Protein AF-A0A957JS52-F1 (afdb_monomer_lite)

Secondary structure (DSSP, 8-state):
--S----------TT-----SHHHHHHHHHH----TTHHHHHHHHHHHSTT----------------TTSS-EEEEEETTEEEEE--TTTGGGGHHHHHHHHHHHHTT----SS--GGGG-----

pLDDT: mean 94.56, std 4.05, range [59.31, 98.06]

Sequence (125 aa):
PDGHFYLKMGCDTAADQTLPDLDAIREWIIQGDSDVHKAELAAALQAIIPGVNVQSWHTKRCLITYTPHGKPYVDQLDEQLFVVTGGNGTSAKCADTLGFLAAQLMTGQNWDTAFERATFQALLQ

Radius of gyration: 18.56 Å; chains: 1; bounding box: 39×36×45 Å

Foldseek 3Di:
DPPDDDDDDDDDDPPDDDQDDDVSVVCCQVPNDFCPCQVVRVVVVCVVPPPDDDPDGDGHDDDAAAAPLLPFAFDDPDPPDTDTGRCNVPCVVVVVLSVLSNVCVNVVHDSPDPDDNVSRHHDDD

Structure (mmCIF, N/CA/C/O backbone):
data_AF-A0A957JS52-F1
#
_entry.id   AF-A0A957JS52-F1
#
loop_
_atom_site.group_PDB
_atom_site.id
_atom_site.type_symbol
_atom_site.label_atom_id
_atom_site.label_alt_id
_atom_site.label_comp_id
_atom_site.label_asym_id
_atom_site.label_entity_id
_atom_site.label_seq_id
_atom_site.pdbx_PDB_ins_code
_atom_site.Cartn_x
_atom_site.Cartn_y
_atom_site.Cartn_z
_atom_site.occupancy
_atom_site.B_iso_or_equiv
_atom_site.auth_seq_id
_atom_site.auth_comp_id
_atom_site.auth_asym_id
_atom_site.auth_atom_id
_atom_site.pdbx_PDB_model_num
ATOM 1 N N . PRO A 1 1 ? -12.711 -9.814 -16.789 1.00 83.94 1 PRO A N 1
ATOM 2 C CA . PRO A 1 1 ? -11.267 -10.014 -17.069 1.00 83.94 1 PRO A CA 1
ATOM 3 C C . PRO A 1 1 ? -10.980 -9.721 -18.545 1.00 83.94 1 PRO A C 1
ATOM 5 O O . PRO A 1 1 ? -11.868 -9.945 -19.361 1.00 83.94 1 PRO A O 1
ATOM 8 N N . ASP A 1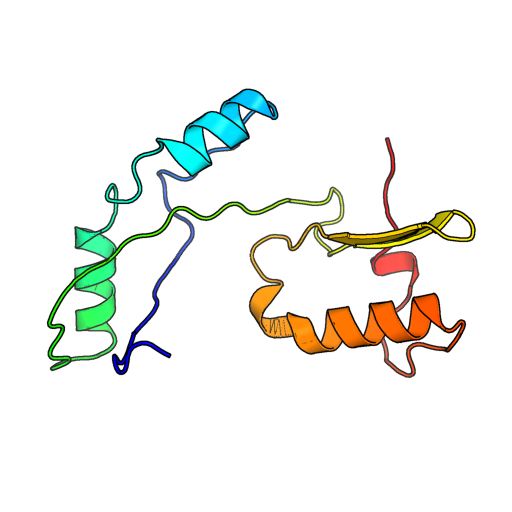 2 ? -9.797 -9.207 -18.872 1.00 94.56 2 ASP A N 1
ATOM 9 C CA . ASP A 1 2 ? -9.396 -8.812 -20.237 1.00 94.56 2 ASP A CA 1
ATOM 10 C C . ASP A 1 2 ? -8.735 -9.942 -21.050 1.00 94.56 2 ASP A C 1
ATOM 12 O O . ASP A 1 2 ? -8.441 -9.766 -22.226 1.00 94.56 2 ASP A O 1
ATOM 16 N N . GLY A 1 3 ? -8.548 -11.121 -20.449 1.00 96.44 3 GLY A N 1
ATOM 17 C CA . GLY A 1 3 ? -7.981 -12.294 -21.120 1.00 96.44 3 GLY A CA 1
ATOM 18 C C . GLY A 1 3 ? -6.451 -12.351 -21.107 1.00 96.44 3 GLY A C 1
ATOM 19 O O . GLY A 1 3 ? -5.881 -13.237 -21.743 1.00 96.44 3 GLY A O 1
ATOM 20 N N . HIS A 1 4 ? -5.783 -11.455 -20.377 1.00 94.69 4 HIS A N 1
ATOM 21 C CA . HIS A 1 4 ? -4.329 -11.448 -20.237 1.00 94.69 4 HIS A CA 1
ATOM 22 C C . HIS A 1 4 ? -3.858 -12.024 -18.895 1.00 94.69 4 HIS A C 1
ATOM 24 O O . HIS A 1 4 ? -4.573 -12.011 -17.890 1.00 94.69 4 HIS A O 1
ATOM 30 N N . PHE A 1 5 ? -2.621 -12.527 -18.885 1.00 95.19 5 PHE A N 1
ATOM 31 C CA . PHE A 1 5 ? -1.930 -12.972 -17.677 1.00 95.19 5 PHE A CA 1
ATOM 32 C C . PHE A 1 5 ? -0.919 -11.916 -17.245 1.00 95.19 5 PHE A C 1
ATOM 34 O O . PHE A 1 5 ? -0.112 -11.455 -18.052 1.00 95.19 5 PHE A O 1
ATOM 41 N N . TYR A 1 6 ? -0.942 -11.568 -15.961 1.00 95.38 6 TYR A N 1
ATOM 42 C CA . TYR A 1 6 ? -0.091 -10.529 -15.396 1.00 95.38 6 TYR A CA 1
ATOM 43 C C . TYR A 1 6 ? 0.799 -11.091 -14.292 1.00 95.38 6 TYR A C 1
ATOM 45 O O . TYR A 1 6 ? 0.335 -11.811 -13.409 1.00 95.38 6 TYR A O 1
ATOM 53 N N . LEU A 1 7 ? 2.069 -10.693 -14.314 1.00 95.31 7 LEU A N 1
ATOM 54 C CA . LEU A 1 7 ? 2.977 -10.803 -13.178 1.00 95.31 7 LEU A CA 1
ATOM 55 C C . LEU A 1 7 ? 3.117 -9.415 -12.557 1.00 95.31 7 LEU A C 1
ATOM 57 O O . LEU A 1 7 ? 3.367 -8.440 -13.265 1.00 95.31 7 LEU A O 1
ATOM 61 N N . LYS A 1 8 ? 2.943 -9.323 -11.237 1.00 93.94 8 LYS A N 1
ATOM 62 C CA . LYS A 1 8 ? 3.102 -8.072 -10.492 1.00 93.94 8 LYS A CA 1
ATOM 63 C C . LYS A 1 8 ? 4.349 -8.149 -9.627 1.00 93.94 8 LYS A C 1
ATOM 65 O O . LYS A 1 8 ? 4.509 -9.086 -8.851 1.00 93.94 8 LYS A O 1
ATOM 70 N N . MET A 1 9 ? 5.173 -7.115 -9.719 1.00 92.56 9 MET A N 1
ATOM 71 C CA . MET A 1 9 ? 6.276 -6.859 -8.807 1.00 92.56 9 MET A CA 1
ATOM 72 C C . MET A 1 9 ? 6.166 -5.428 -8.295 1.00 92.56 9 MET A C 1
ATOM 74 O O . MET A 1 9 ? 5.766 -4.525 -9.026 1.00 92.56 9 MET A O 1
ATOM 78 N N . GLY A 1 10 ? 6.504 -5.246 -7.029 1.00 90.25 10 GLY A N 1
ATOM 79 C CA . GLY A 1 10 ? 6.680 -3.950 -6.402 1.00 90.25 10 GLY A CA 1
ATOM 80 C C . GLY A 1 10 ? 7.586 -4.124 -5.196 1.00 90.25 10 GLY A C 1
ATOM 81 O O . GLY A 1 10 ? 7.613 -5.196 -4.588 1.00 90.25 10 GLY A O 1
ATOM 82 N N . CYS A 1 11 ? 8.335 -3.086 -4.880 1.00 89.31 11 CYS A N 1
ATOM 83 C CA . CYS A 1 11 ? 9.126 -2.991 -3.669 1.00 89.31 11 CYS A CA 1
ATOM 84 C C . CYS A 1 11 ? 9.149 -1.532 -3.233 1.00 89.31 11 CYS A C 1
ATOM 86 O O . CYS A 1 11 ? 8.875 -0.651 -4.051 1.00 89.31 11 CYS A O 1
ATOM 88 N N . ASP A 1 12 ? 9.512 -1.302 -1.978 1.00 90.50 12 ASP A N 1
ATOM 89 C CA . ASP A 1 12 ? 9.882 0.038 -1.553 1.00 90.50 12 ASP A CA 1
ATOM 90 C C . ASP A 1 12 ? 11.195 0.419 -2.259 1.00 90.50 12 ASP A C 1
ATOM 92 O O . ASP A 1 12 ? 12.087 -0.421 -2.446 1.00 90.50 12 ASP A O 1
ATOM 96 N N . THR A 1 13 ? 11.301 1.662 -2.709 1.00 90.94 13 THR A N 1
ATOM 97 C CA . THR A 1 13 ? 12.422 2.162 -3.510 1.00 90.94 13 THR A CA 1
ATOM 98 C C . THR A 1 13 ? 12.999 3.445 -2.933 1.00 90.94 13 THR A C 1
ATOM 100 O O . THR A 1 13 ? 12.384 4.122 -2.115 1.00 90.94 13 THR A O 1
ATOM 103 N N . ALA A 1 14 ? 14.189 3.827 -3.399 1.00 90.88 14 ALA A N 1
ATOM 104 C CA . ALA A 1 14 ? 14.783 5.110 -3.029 1.00 90.88 14 ALA A CA 1
ATOM 105 C C . ALA A 1 14 ? 13.994 6.324 -3.565 1.00 90.88 14 ALA A C 1
ATOM 107 O O . ALA A 1 14 ? 14.230 7.438 -3.105 1.00 90.88 14 ALA A O 1
ATOM 108 N N . ALA A 1 15 ? 13.087 6.123 -4.529 1.00 91.88 15 ALA A N 1
ATOM 109 C CA . ALA A 1 15 ? 12.212 7.167 -5.056 1.00 91.88 15 ALA A CA 1
ATOM 110 C C . ALA A 1 15 ? 10.920 7.347 -4.240 1.00 91.88 15 ALA A C 1
ATOM 112 O O . ALA A 1 15 ? 10.148 8.267 -4.521 1.00 91.88 15 ALA A O 1
ATOM 113 N N . ASP A 1 16 ? 10.666 6.488 -3.248 1.00 92.62 16 ASP A N 1
ATOM 114 C CA . ASP A 1 16 ? 9.473 6.604 -2.418 1.00 92.62 16 ASP A CA 1
ATOM 115 C C . ASP A 1 16 ? 9.542 7.873 -1.569 1.00 92.62 16 ASP A C 1
ATOM 117 O O . ASP A 1 16 ? 10.563 8.207 -0.966 1.00 92.62 16 ASP A O 1
ATOM 121 N N . GLN A 1 17 ? 8.420 8.584 -1.513 1.00 93.69 17 GLN A N 1
ATOM 122 C CA . GLN A 1 17 ? 8.325 9.874 -0.846 1.00 93.69 17 GLN A CA 1
ATOM 123 C C . GLN A 1 17 ? 7.096 9.944 0.054 1.00 93.69 17 GLN A C 1
ATOM 125 O O . GLN A 1 17 ? 6.023 9.434 -0.278 1.00 93.69 17 GLN A O 1
ATOM 130 N N . THR A 1 18 ? 7.243 10.643 1.177 1.00 95.44 18 THR A N 1
ATOM 131 C CA . THR A 1 18 ? 6.107 11.049 2.004 1.00 95.44 18 THR A CA 1
ATOM 132 C C . THR A 1 18 ? 5.495 12.306 1.408 1.00 95.44 18 THR A C 1
ATOM 134 O O . THR A 1 18 ? 6.153 13.339 1.303 1.00 95.44 18 THR A O 1
ATOM 137 N N . LEU A 1 19 ? 4.224 12.217 1.031 1.00 96.44 19 LEU A N 1
ATOM 138 C CA . LEU A 1 19 ? 3.473 13.344 0.492 1.00 96.44 19 LEU A CA 1
ATOM 139 C C . LEU A 1 19 ? 2.875 14.154 1.657 1.00 96.44 19 LEU A C 1
ATOM 141 O O . LEU A 1 19 ? 2.289 13.552 2.559 1.00 96.44 19 LEU A O 1
ATOM 145 N N . PRO A 1 20 ? 3.041 15.489 1.675 1.00 96.00 20 PRO A N 1
ATOM 146 C CA . PRO A 1 20 ? 2.766 16.305 2.861 1.00 96.00 20 PRO A CA 1
ATOM 147 C C . PRO A 1 20 ? 1.275 16.535 3.132 1.00 96.00 20 PRO A C 1
ATOM 149 O O . PRO A 1 20 ? 0.892 16.758 4.278 1.00 96.00 20 PRO A O 1
ATOM 152 N N . ASP A 1 21 ? 0.440 16.502 2.094 1.00 96.75 21 ASP A N 1
ATOM 153 C CA . ASP A 1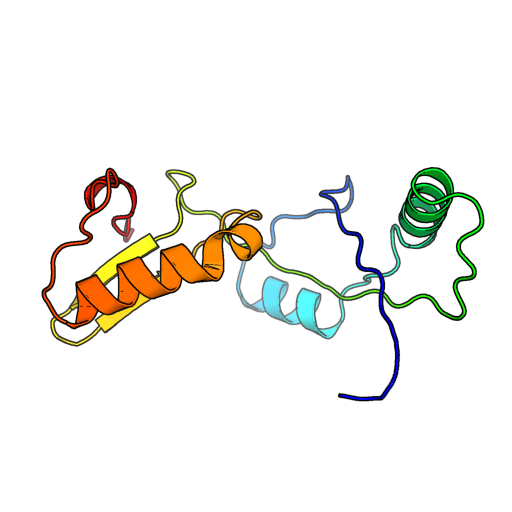 21 ? -0.973 16.858 2.179 1.00 96.75 21 ASP A CA 1
ATOM 154 C C . ASP A 1 21 ? -1.811 16.182 1.080 1.00 96.75 21 ASP A C 1
ATOM 156 O O . ASP A 1 21 ? -1.303 15.482 0.200 1.00 96.75 21 ASP A O 1
ATOM 160 N N . LEU A 1 22 ? -3.131 16.380 1.150 1.00 96.69 22 LEU A N 1
ATOM 161 C CA . LEU A 1 22 ? -4.093 15.768 0.236 1.00 96.69 22 LEU A CA 1
ATOM 162 C C . LEU A 1 22 ? -3.909 16.212 -1.222 1.00 96.69 22 LEU A C 1
ATOM 164 O O . LEU A 1 22 ? -4.143 15.410 -2.129 1.00 96.69 22 LEU A O 1
ATOM 168 N N . ASP A 1 23 ? -3.514 17.460 -1.462 1.00 98.06 23 ASP A N 1
ATOM 169 C CA . ASP A 1 23 ? -3.355 17.970 -2.821 1.00 98.06 23 ASP A CA 1
ATOM 170 C C . ASP A 1 23 ? -2.093 17.388 -3.464 1.00 98.06 23 ASP A C 1
ATOM 172 O O . ASP A 1 23 ? -2.157 16.923 -4.603 1.00 98.06 23 ASP A O 1
ATOM 176 N N . ALA A 1 24 ? -0.994 17.266 -2.715 1.00 97.81 24 ALA A N 1
ATOM 177 C CA . ALA A 1 24 ? 0.202 16.549 -3.148 1.00 97.81 24 ALA A CA 1
ATOM 178 C C . ALA A 1 24 ? -0.074 15.054 -3.396 1.00 97.81 24 ALA A C 1
ATOM 180 O O . ALA A 1 24 ? 0.388 14.495 -4.393 1.00 97.81 24 ALA A O 1
ATOM 181 N N . ILE A 1 25 ? -0.873 14.411 -2.533 1.00 97.25 25 ILE A N 1
ATOM 182 C CA . ILE A 1 25 ? -1.339 13.026 -2.726 1.00 97.25 25 ILE A CA 1
ATOM 183 C C . ILE A 1 25 ? -2.117 12.891 -4.039 1.00 97.25 25 ILE A C 1
ATOM 185 O O . ILE A 1 25 ? -1.852 11.977 -4.828 1.00 97.25 25 ILE A O 1
ATOM 189 N N . ARG A 1 26 ? -3.069 13.797 -4.284 1.00 97.38 26 ARG A N 1
ATOM 190 C CA . ARG A 1 26 ? -3.901 13.801 -5.493 1.00 97.38 26 ARG A CA 1
ATOM 191 C C . ARG A 1 26 ? -3.060 14.023 -6.746 1.00 97.38 26 ARG A C 1
ATOM 193 O O . ARG A 1 26 ? -3.209 13.279 -7.713 1.00 97.38 26 ARG A O 1
ATOM 200 N N . GLU A 1 27 ? -2.187 15.020 -6.731 1.00 97.31 27 GLU A N 1
ATOM 201 C CA . GLU A 1 27 ? -1.334 15.333 -7.873 1.00 97.31 27 GLU A CA 1
ATOM 202 C C . GLU A 1 27 ? -0.446 14.136 -8.220 1.00 97.31 27 GLU A C 1
ATOM 204 O O . GLU A 1 27 ? -0.418 13.680 -9.365 1.00 97.31 27 GLU A O 1
ATOM 209 N N . TRP A 1 28 ? 0.188 13.531 -7.214 1.00 96.62 28 TRP A N 1
ATOM 210 C CA . TRP A 1 28 ? 1.051 12.378 -7.426 1.00 96.62 28 TRP A CA 1
ATOM 211 C C . TRP A 1 28 ? 0.296 11.162 -7.973 1.00 96.62 28 TRP A C 1
ATOM 213 O O . TRP A 1 28 ? 0.754 10.547 -8.932 1.00 96.62 28 TRP A O 1
ATOM 223 N N . ILE A 1 29 ? -0.880 10.806 -7.438 1.00 96.25 29 ILE A N 1
ATOM 224 C CA . ILE A 1 29 ? -1.602 9.608 -7.909 1.00 96.25 29 ILE A CA 1
ATOM 225 C C . ILE A 1 29 ? -2.186 9.774 -9.322 1.00 96.25 29 ILE A C 1
ATOM 227 O O . ILE A 1 29 ? -2.397 8.778 -10.023 1.00 96.25 29 ILE A O 1
ATOM 231 N N . ILE A 1 30 ? -2.444 11.010 -9.761 1.00 96.25 30 ILE A N 1
ATOM 232 C CA . ILE A 1 30 ? -3.004 11.305 -11.088 1.00 96.25 30 ILE A CA 1
ATOM 233 C C . ILE A 1 30 ? -1.897 11.518 -12.126 1.00 96.25 30 ILE A C 1
ATOM 235 O O . ILE A 1 30 ? -1.997 10.967 -13.227 1.00 96.25 30 ILE A O 1
ATOM 239 N N . GLN A 1 31 ? -0.845 12.264 -11.785 1.00 96.06 31 GLN A N 1
ATOM 240 C CA . GLN A 1 31 ? 0.174 12.737 -12.732 1.00 96.06 31 GLN A CA 1
ATOM 241 C C . GLN A 1 31 ? 1.599 12.268 -12.420 1.00 96.06 31 GLN A C 1
ATOM 243 O O . GLN A 1 31 ? 2.473 12.408 -13.268 1.00 96.06 31 GLN A O 1
ATOM 248 N N . GLY A 1 32 ? 1.846 11.677 -11.250 1.00 94.75 32 GLY A N 1
ATOM 249 C CA . GLY A 1 32 ? 3.179 11.227 -10.851 1.00 94.75 32 GLY A CA 1
ATOM 250 C C . GLY A 1 32 ? 3.794 10.223 -11.827 1.00 94.75 32 GLY A C 1
ATOM 251 O O . GLY A 1 32 ? 3.086 9.427 -12.460 1.00 94.75 32 GLY A O 1
ATOM 252 N N . ASP A 1 33 ? 5.121 10.255 -11.930 1.00 95.00 33 ASP A N 1
ATOM 253 C CA . ASP A 1 33 ? 5.876 9.298 -12.731 1.00 95.00 33 ASP A CA 1
ATOM 254 C C . ASP A 1 33 ? 5.963 7.949 -12.005 1.00 95.00 33 ASP A C 1
ATOM 256 O O . ASP A 1 33 ? 6.419 7.861 -10.866 1.00 95.00 33 ASP A O 1
ATOM 260 N N . SER A 1 34 ? 5.500 6.892 -12.672 1.00 93.38 34 SER A N 1
ATOM 261 C CA . SER A 1 34 ? 5.540 5.519 -12.166 1.00 93.38 34 SER A CA 1
ATOM 262 C C . SER A 1 34 ? 6.620 4.666 -12.829 1.00 93.38 34 SER A C 1
ATOM 264 O O . SER A 1 34 ? 6.795 3.514 -12.427 1.00 93.38 34 SER A O 1
ATOM 266 N N . ASP A 1 35 ? 7.304 5.188 -13.849 1.00 95.50 35 ASP A N 1
ATOM 267 C CA . ASP A 1 35 ? 8.288 4.455 -14.647 1.00 95.50 35 ASP A CA 1
ATOM 268 C C . ASP A 1 35 ? 9.714 4.566 -14.081 1.00 95.50 35 ASP A C 1
ATOM 270 O O . ASP A 1 35 ? 10.590 3.839 -14.547 1.00 95.50 35 ASP A O 1
ATOM 274 N N . VAL A 1 36 ? 9.928 5.380 -13.036 1.00 94.50 36 VAL A N 1
ATOM 275 C CA . VAL A 1 36 ? 11.239 5.692 -12.424 1.00 94.50 36 VAL A CA 1
ATOM 276 C C . VAL A 1 36 ? 12.130 4.462 -12.201 1.00 94.50 36 VAL A C 1
ATOM 278 O O . VAL A 1 36 ? 13.320 4.524 -12.486 1.00 94.50 36 VAL A O 1
ATOM 281 N N . HIS A 1 37 ? 11.561 3.341 -11.738 1.00 94.12 37 HIS A N 1
ATOM 282 C CA . HIS A 1 37 ? 12.291 2.088 -11.479 1.00 94.12 37 HIS A CA 1
ATOM 283 C C . HIS A 1 37 ? 11.834 0.907 -12.346 1.00 94.12 37 HIS A C 1
ATOM 285 O O . HIS A 1 37 ? 12.027 -0.264 -12.007 1.00 94.12 37 HIS A O 1
ATOM 291 N N . LYS A 1 38 ? 11.175 1.185 -13.475 1.00 95.50 38 LYS A N 1
ATOM 292 C CA . LYS A 1 38 ? 10.623 0.151 -14.359 1.00 95.50 38 LYS A CA 1
ATOM 293 C C . LYS A 1 38 ? 11.699 -0.783 -14.898 1.00 95.50 38 LYS A C 1
ATOM 295 O O . LYS A 1 38 ? 11.463 -1.987 -14.965 1.00 95.50 38 LYS A O 1
ATOM 300 N N . ALA A 1 39 ? 12.849 -0.243 -15.298 1.00 95.56 39 ALA A N 1
ATOM 301 C CA . ALA A 1 39 ? 13.931 -1.029 -15.882 1.00 95.56 39 ALA A CA 1
ATOM 302 C C . ALA A 1 39 ? 14.568 -1.965 -14.843 1.00 95.56 39 ALA A C 1
ATOM 304 O O . ALA A 1 39 ? 14.760 -3.150 -15.113 1.00 95.56 39 ALA A O 1
ATOM 305 N N . GLU A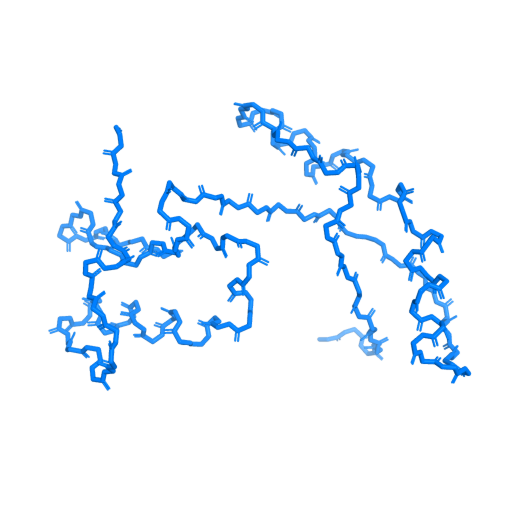 1 40 ? 14.830 -1.458 -13.640 1.00 95.56 40 GLU A N 1
ATOM 306 C CA . GLU A 1 40 ? 15.411 -2.210 -12.530 1.00 95.56 40 GLU A CA 1
ATOM 307 C C . GLU A 1 40 ? 14.464 -3.311 -12.049 1.00 95.56 40 GLU A C 1
ATOM 309 O O . GLU A 1 40 ? 14.883 -4.458 -11.896 1.00 95.56 40 GLU A O 1
ATOM 314 N N . LEU A 1 41 ? 13.175 -2.999 -11.875 1.00 95.38 41 LEU A N 1
ATOM 315 C CA . LEU A 1 41 ? 12.164 -3.987 -11.490 1.00 95.38 41 LEU A CA 1
ATOM 316 C C . LEU A 1 41 ? 11.952 -5.044 -12.579 1.00 95.38 41 LEU A C 1
ATOM 318 O O . LEU A 1 41 ? 11.798 -6.225 -12.267 1.00 95.38 41 LEU A O 1
ATOM 322 N N . ALA A 1 42 ? 11.985 -4.654 -13.857 1.00 95.69 42 ALA A N 1
ATOM 323 C CA . ALA A 1 42 ? 11.893 -5.600 -14.964 1.00 95.69 42 ALA A CA 1
ATOM 324 C C . ALA A 1 42 ? 13.077 -6.577 -14.979 1.00 95.69 42 ALA A C 1
ATOM 326 O O . ALA A 1 42 ? 12.878 -7.791 -15.090 1.00 95.69 42 ALA A O 1
ATOM 327 N N . ALA A 1 43 ? 14.295 -6.060 -14.805 1.00 95.62 43 ALA A N 1
ATOM 328 C CA . ALA A 1 43 ? 15.503 -6.870 -14.708 1.00 95.62 43 ALA A CA 1
ATOM 329 C C . ALA A 1 43 ? 15.465 -7.802 -13.484 1.00 95.62 43 ALA A C 1
ATOM 331 O O . ALA A 1 43 ? 15.770 -8.990 -13.604 1.00 95.62 43 ALA A O 1
ATOM 332 N N . ALA A 1 44 ? 15.027 -7.301 -12.324 1.00 96.25 44 ALA A N 1
ATOM 333 C CA . ALA A 1 44 ? 14.876 -8.101 -11.111 1.00 96.25 44 ALA A CA 1
ATOM 334 C C . ALA A 1 44 ? 13.859 -9.241 -11.294 1.00 96.25 44 ALA A C 1
ATOM 336 O O . ALA A 1 44 ? 14.140 -10.380 -10.920 1.00 96.25 44 ALA A O 1
ATOM 337 N N . LEU A 1 45 ? 12.706 -8.975 -11.922 1.00 96.56 45 LEU A N 1
ATOM 338 C CA . LEU A 1 45 ? 11.702 -10.004 -12.211 1.00 96.56 45 LEU A CA 1
ATOM 339 C C . LEU A 1 45 ? 12.260 -11.107 -13.115 1.00 96.56 45 LEU A C 1
ATOM 341 O O . LEU A 1 45 ? 12.043 -12.285 -12.839 1.00 96.56 45 LEU A O 1
ATOM 345 N N . GLN A 1 46 ? 12.997 -10.745 -14.165 1.00 96.38 46 GLN A N 1
ATOM 346 C CA . GLN A 1 46 ? 13.614 -11.715 -15.076 1.00 96.38 46 GLN A CA 1
ATOM 347 C C . GLN A 1 46 ? 14.737 -12.520 -14.413 1.00 96.38 46 GLN A C 1
ATOM 349 O O . GLN A 1 46 ? 14.917 -13.692 -14.737 1.00 96.38 46 GLN A O 1
ATOM 354 N N . ALA A 1 47 ? 15.466 -11.926 -13.465 1.00 97.25 47 ALA A N 1
ATOM 355 C CA . ALA A 1 47 ? 16.455 -12.644 -12.667 1.00 97.25 47 ALA A CA 1
ATOM 356 C C . ALA A 1 47 ? 15.799 -13.650 -11.703 1.00 97.25 47 ALA A C 1
ATOM 358 O O . ALA A 1 47 ? 16.312 -14.754 -11.527 1.00 97.25 47 ALA A O 1
ATOM 359 N N . ILE A 1 48 ? 14.657 -13.291 -11.105 1.00 97.25 48 ILE A N 1
ATOM 360 C CA . ILE A 1 48 ? 13.889 -14.166 -10.202 1.00 97.25 48 ILE A CA 1
ATOM 361 C C . ILE A 1 48 ? 13.192 -15.296 -10.970 1.00 97.25 48 ILE A C 1
ATOM 363 O O . ILE A 1 48 ? 13.107 -16.414 -10.463 1.00 97.25 48 ILE A O 1
ATOM 367 N N . ILE A 1 49 ? 12.709 -15.027 -12.187 1.00 96.88 49 ILE A N 1
ATOM 368 C CA . ILE A 1 49 ? 12.027 -16.005 -13.045 1.00 96.88 49 ILE A CA 1
ATOM 369 C C . ILE A 1 49 ? 12.770 -16.123 -14.387 1.00 96.88 49 ILE A C 1
ATOM 371 O O . ILE A 1 49 ? 12.327 -15.562 -15.397 1.00 96.88 49 ILE A O 1
ATOM 375 N N . PRO A 1 50 ? 13.896 -16.857 -14.433 1.00 96.38 50 PRO A N 1
ATOM 376 C CA . PRO A 1 50 ? 14.664 -17.018 -15.660 1.00 96.38 50 PRO A CA 1
ATOM 377 C C . PRO A 1 50 ? 13.817 -17.617 -16.789 1.00 96.38 50 PRO A C 1
ATOM 379 O O . PRO A 1 50 ? 13.106 -18.602 -16.597 1.00 96.38 50 PRO A O 1
ATOM 382 N N . GLY A 1 51 ? 13.908 -17.030 -17.985 1.00 95.31 51 GLY A N 1
ATOM 383 C CA . GLY A 1 51 ? 13.189 -17.504 -19.173 1.00 95.31 51 GLY A CA 1
ATOM 384 C C . GLY A 1 51 ? 11.731 -17.045 -19.284 1.00 95.31 51 GLY A C 1
ATOM 385 O O . GLY A 1 51 ? 11.041 -17.459 -20.216 1.00 95.31 51 GLY A O 1
ATOM 386 N N . VAL A 1 52 ? 11.247 -16.180 -18.382 1.00 95.94 52 VAL A N 1
ATOM 387 C CA . VAL A 1 52 ? 9.918 -15.568 -18.521 1.00 95.94 52 VAL A CA 1
ATOM 388 C C . VAL A 1 52 ? 9.826 -14.736 -19.809 1.00 95.94 52 VAL A C 1
ATOM 390 O O . VAL A 1 52 ? 10.624 -13.830 -20.048 1.00 95.94 52 VAL A O 1
ATOM 393 N N . ASN A 1 53 ? 8.829 -15.030 -20.648 1.00 95.38 53 ASN A N 1
ATOM 394 C CA . ASN A 1 53 ? 8.574 -14.297 -21.889 1.00 95.38 53 ASN A CA 1
ATOM 395 C C . ASN A 1 53 ? 7.559 -13.165 -21.650 1.00 95.38 53 ASN A C 1
ATOM 397 O O . ASN A 1 53 ? 6.352 -13.363 -21.795 1.00 95.38 53 ASN A O 1
ATOM 401 N N . VAL A 1 54 ? 8.041 -11.989 -21.241 1.00 96.12 54 VAL A N 1
ATOM 402 C CA . VAL A 1 54 ? 7.188 -10.818 -20.971 1.00 96.12 54 VAL A CA 1
ATOM 403 C C . VAL A 1 54 ? 6.873 -10.078 -22.272 1.00 96.12 54 VAL A C 1
ATOM 405 O O . VAL A 1 54 ? 7.777 -9.582 -22.938 1.00 96.12 54 VAL A O 1
ATOM 408 N N . GLN A 1 55 ? 5.586 -9.974 -22.617 1.00 96.19 55 GLN A N 1
ATOM 409 C CA . GLN A 1 55 ? 5.124 -9.312 -23.846 1.00 96.19 55 GLN A CA 1
ATOM 410 C C . GLN A 1 55 ? 5.060 -7.783 -23.723 1.00 96.19 55 GLN A C 1
ATOM 412 O O . GLN A 1 55 ? 5.297 -7.070 -24.696 1.00 96.19 55 GLN A O 1
ATOM 417 N N . SER A 1 56 ? 4.736 -7.271 -22.536 1.00 96.06 56 SER A N 1
ATOM 418 C CA . SER A 1 56 ? 4.634 -5.839 -22.263 1.00 96.06 56 SER A CA 1
ATOM 419 C C . SER A 1 56 ? 4.880 -5.536 -20.787 1.00 96.06 56 SER A C 1
ATOM 421 O O . SER A 1 56 ? 4.660 -6.374 -19.914 1.00 96.06 56 SER A O 1
ATOM 423 N N . TRP A 1 57 ? 5.320 -4.308 -20.509 1.00 96.75 57 TRP A N 1
ATOM 424 C CA . TRP A 1 57 ? 5.543 -3.808 -19.154 1.00 96.75 57 TRP A CA 1
ATOM 425 C C . TRP A 1 57 ? 4.601 -2.653 -18.854 1.00 96.75 57 TRP A C 1
ATOM 427 O O . TRP A 1 57 ? 4.536 -1.678 -19.607 1.00 96.75 57 TRP A O 1
ATOM 437 N N . HIS A 1 58 ? 3.926 -2.743 -17.714 1.00 95.44 58 HIS A N 1
ATOM 438 C CA . HIS A 1 58 ? 3.023 -1.716 -17.221 1.00 95.44 58 HIS A CA 1
ATOM 439 C C . HIS A 1 58 ? 3.400 -1.365 -15.791 1.00 95.44 58 HIS A C 1
ATOM 441 O O . HIS A 1 58 ? 3.595 -2.251 -14.961 1.00 95.44 58 HIS A O 1
ATOM 447 N N . THR A 1 59 ? 3.455 -0.075 -15.500 1.00 95.69 59 THR A N 1
ATOM 448 C CA . THR A 1 59 ? 3.629 0.441 -14.146 1.00 95.69 59 THR A CA 1
ATOM 449 C C . THR A 1 59 ? 2.321 1.058 -13.671 1.00 95.69 59 THR A C 1
ATOM 451 O O . THR A 1 59 ? 1.444 1.430 -14.464 1.00 95.69 59 THR A O 1
ATOM 454 N N . LYS A 1 60 ? 2.147 1.095 -12.352 1.00 94.19 60 LYS A N 1
ATOM 455 C CA . LYS A 1 60 ? 1.011 1.722 -11.687 1.00 94.19 60 LYS A CA 1
ATOM 456 C C . LYS A 1 60 ? 1.513 2.375 -10.411 1.00 94.19 60 LYS A C 1
ATOM 458 O O . LYS A 1 60 ? 2.202 1.736 -9.620 1.00 94.19 60 LYS A O 1
ATOM 463 N N . ARG A 1 61 ? 1.089 3.616 -10.199 1.00 94.06 61 ARG A N 1
ATOM 464 C CA . ARG A 1 61 ? 1.309 4.352 -8.955 1.00 94.06 61 ARG A CA 1
ATOM 465 C C . ARG A 1 61 ? 0.561 3.678 -7.810 1.00 94.06 61 ARG A C 1
ATOM 467 O O . ARG A 1 61 ? -0.553 3.186 -8.000 1.00 94.06 61 ARG A O 1
ATOM 474 N N . CYS A 1 62 ? 1.167 3.670 -6.632 1.00 93.38 62 CYS A N 1
ATOM 475 C CA . CYS A 1 62 ? 0.637 3.032 -5.435 1.00 93.38 62 CYS A CA 1
ATOM 476 C C . CYS A 1 62 ? 0.840 3.945 -4.225 1.00 93.38 62 CYS A C 1
ATOM 478 O O . CYS A 1 62 ? 1.926 4.477 -4.039 1.00 93.38 62 CYS A O 1
ATOM 480 N N . LEU A 1 63 ? -0.192 4.105 -3.400 1.00 94.56 63 LEU A N 1
ATOM 481 C CA . LEU A 1 63 ? -0.108 4.829 -2.135 1.00 94.56 63 LEU A CA 1
ATOM 482 C C . LEU A 1 63 ? -0.275 3.860 -0.977 1.00 94.56 63 LEU A C 1
ATOM 484 O O . LEU A 1 63 ? -1.052 2.906 -1.052 1.00 94.56 63 LEU A O 1
ATOM 488 N N . ILE A 1 64 ? 0.421 4.155 0.113 1.00 94.88 64 ILE A N 1
ATOM 489 C CA . ILE A 1 64 ? 0.275 3.463 1.386 1.00 94.88 64 ILE A CA 1
ATOM 490 C C . ILE A 1 64 ? 0.041 4.498 2.480 1.00 94.88 64 ILE A C 1
ATOM 492 O O . ILE A 1 64 ? 0.537 5.619 2.414 1.00 94.88 64 ILE A O 1
ATOM 496 N N . THR A 1 65 ? -0.726 4.112 3.491 1.00 94.25 65 THR A N 1
ATOM 497 C CA . THR A 1 65 ? -0.990 4.952 4.659 1.00 94.25 65 THR A CA 1
ATOM 498 C C . THR A 1 65 ? -0.410 4.271 5.881 1.00 94.25 65 THR A C 1
ATOM 500 O O . THR A 1 65 ? -0.702 3.097 6.137 1.00 94.25 65 THR A O 1
ATOM 503 N N . TYR A 1 66 ? 0.403 5.018 6.620 1.00 94.62 66 TYR A N 1
ATOM 504 C CA . TYR A 1 66 ? 0.992 4.577 7.872 1.00 94.62 66 TYR A CA 1
ATOM 505 C C . TYR A 1 66 ? 0.171 5.072 9.057 1.00 94.62 66 TYR A C 1
ATOM 507 O O . TYR A 1 66 ? -0.253 6.223 9.107 1.00 94.62 66 TYR A O 1
ATOM 515 N N . THR A 1 67 ? -0.032 4.184 10.020 1.00 95.94 67 THR A N 1
ATOM 516 C CA . THR A 1 67 ? -0.617 4.497 11.331 1.00 95.94 67 THR A CA 1
ATOM 517 C C . THR A 1 67 ? 0.502 4.712 12.357 1.00 95.94 67 THR A C 1
ATOM 519 O O . THR A 1 67 ? 1.522 4.026 12.243 1.00 95.94 67 THR A O 1
ATOM 522 N N . PRO A 1 68 ? 0.323 5.525 13.415 1.00 95.25 68 PRO A N 1
ATOM 523 C CA . PRO A 1 68 ? 1.350 5.760 14.433 1.00 95.25 68 PRO A CA 1
ATOM 524 C C . PRO A 1 68 ? 1.878 4.492 15.120 1.00 95.25 68 PRO A C 1
ATOM 526 O O . PRO A 1 68 ? 3.071 4.402 15.389 1.00 95.25 68 PRO A O 1
ATOM 529 N N . HIS A 1 69 ? 1.026 3.490 15.371 1.00 94.94 69 HIS A N 1
ATOM 530 C CA . HIS A 1 69 ? 1.445 2.224 15.991 1.00 94.94 69 HIS A CA 1
ATOM 531 C C . HIS A 1 69 ? 1.819 1.126 14.975 1.00 94.94 69 HIS A C 1
ATOM 533 O O . HIS A 1 69 ? 2.037 -0.025 15.352 1.00 94.94 69 HIS A O 1
ATOM 539 N N . GLY A 1 70 ? 1.861 1.441 13.675 1.00 95.06 70 GLY A N 1
ATOM 540 C CA . GLY A 1 70 ? 2.266 0.504 12.620 1.00 95.06 70 GLY A CA 1
ATOM 541 C C . GLY A 1 70 ? 1.374 -0.738 12.461 1.00 95.06 70 GLY A C 1
ATOM 542 O O . GLY A 1 70 ? 1.848 -1.768 11.977 1.00 95.06 70 GLY A O 1
ATOM 543 N N . LYS A 1 71 ? 0.106 -0.675 12.888 1.00 95.50 71 LYS A N 1
ATOM 544 C CA . LYS A 1 71 ? -0.906 -1.732 12.686 1.00 95.50 71 LYS A CA 1
ATOM 545 C C . LYS A 1 71 ? -2.105 -1.124 11.964 1.00 95.50 71 LYS A C 1
ATOM 547 O O . LYS A 1 71 ? -2.381 0.048 12.187 1.00 95.50 71 LYS A O 1
ATOM 552 N N . PRO A 1 72 ? -2.806 -1.861 11.091 1.00 96.56 72 PRO A N 1
ATOM 553 C CA . PRO A 1 72 ? -4.024 -1.335 10.492 1.00 96.56 72 PRO A CA 1
ATOM 554 C C . PRO A 1 72 ? -5.026 -0.941 11.576 1.00 96.56 72 PRO A C 1
ATOM 556 O O . PRO A 1 72 ? -5.076 -1.562 12.635 1.00 96.56 72 PRO A O 1
ATOM 559 N N . TYR A 1 73 ? -5.817 0.086 11.306 1.00 97.62 73 TYR A N 1
ATOM 560 C CA . TYR A 1 73 ? -6.956 0.401 12.153 1.00 97.62 73 TYR A CA 1
ATOM 561 C C . TYR A 1 73 ? -8.105 -0.539 11.816 1.00 97.62 73 TYR A C 1
ATOM 563 O O . TYR A 1 73 ? -8.401 -0.732 10.637 1.00 97.62 73 TYR A O 1
ATOM 571 N N . VAL A 1 74 ? -8.735 -1.103 12.843 1.00 97.31 74 VAL A N 1
ATOM 572 C CA . VAL A 1 74 ? -9.987 -1.865 12.777 1.00 97.31 74 VAL A CA 1
ATOM 573 C C . VAL A 1 74 ? -10.807 -1.450 13.994 1.00 97.31 74 VAL A C 1
ATOM 575 O O . VAL A 1 74 ? -10.670 -2.041 15.065 1.00 97.31 74 VAL A O 1
ATOM 578 N N . ASP A 1 75 ? -11.602 -0.391 13.849 1.00 97.12 75 ASP A N 1
ATOM 579 C CA . ASP A 1 75 ? -12.232 0.265 14.998 1.00 97.12 75 ASP A CA 1
ATOM 580 C C . ASP A 1 75 ? -13.612 0.859 14.695 1.00 97.12 75 ASP A C 1
ATOM 582 O O . ASP A 1 75 ? -13.975 1.084 13.538 1.00 97.12 75 ASP A O 1
ATOM 586 N N . GLN A 1 76 ? -14.380 1.103 15.754 1.00 96.25 76 GLN A N 1
ATOM 587 C CA . GLN A 1 76 ? -15.665 1.789 15.723 1.00 96.25 76 GLN A CA 1
ATOM 588 C C . GLN A 1 76 ? -15.481 3.197 16.291 1.00 96.25 76 GLN A C 1
ATOM 590 O O . GLN A 1 76 ? -15.169 3.360 17.467 1.00 96.25 76 GLN A O 1
ATOM 595 N N . LEU A 1 77 ? -15.674 4.215 15.455 1.00 95.75 77 LEU A N 1
ATOM 596 C CA . LEU A 1 77 ? -15.497 5.616 15.846 1.00 95.75 77 LEU A CA 1
ATOM 597 C C . LEU A 1 77 ? -16.789 6.250 16.375 1.00 95.75 77 LEU A C 1
ATOM 599 O O . LEU A 1 77 ? -16.729 7.228 17.112 1.00 95.75 77 LEU A O 1
ATOM 603 N N . ASP A 1 78 ? -17.942 5.708 15.978 1.00 95.31 78 ASP A N 1
ATOM 604 C CA . ASP A 1 78 ? -19.277 6.140 16.407 1.00 95.31 78 ASP A CA 1
ATOM 605 C C . ASP A 1 78 ? -20.276 4.969 16.259 1.00 95.31 78 ASP A C 1
ATOM 607 O O . ASP A 1 78 ? -19.938 3.933 15.682 1.00 95.31 78 ASP A O 1
ATOM 611 N N . GLU A 1 79 ? -21.524 5.114 16.712 1.00 93.06 79 GLU A N 1
ATOM 612 C CA . GLU A 1 79 ? -22.575 4.081 16.672 1.00 93.06 79 GLU A CA 1
ATOM 613 C C . GLU A 1 79 ? -22.730 3.428 15.289 1.00 93.06 79 GLU A C 1
ATOM 615 O O . GLU A 1 79 ? -22.979 2.229 15.193 1.00 93.06 79 GLU A O 1
ATOM 620 N N . GLN A 1 80 ? -22.550 4.203 14.216 1.00 93.88 80 GLN A N 1
ATOM 621 C CA . GLN A 1 80 ? -22.710 3.755 12.826 1.00 93.88 80 GLN A CA 1
ATOM 622 C C . GLN A 1 80 ? -21.470 4.021 11.956 1.00 93.88 80 GLN A C 1
ATOM 624 O O . GLN A 1 80 ? -21.541 3.899 10.732 1.00 93.88 80 GLN A O 1
ATOM 629 N N . LEU A 1 81 ? -20.330 4.377 12.561 1.00 96.06 81 LEU A N 1
ATOM 630 C CA . LEU A 1 81 ? -19.090 4.670 11.842 1.00 96.06 81 LEU A CA 1
ATOM 631 C C . LEU A 1 81 ? -17.983 3.702 12.253 1.00 96.06 81 LEU A C 1
ATOM 633 O O . LEU A 1 81 ? -17.512 3.715 13.386 1.00 96.06 81 LEU A O 1
ATOM 637 N N . PHE A 1 82 ? -17.526 2.910 11.288 1.00 96.81 82 PHE A N 1
ATOM 638 C CA . PHE A 1 82 ? -16.449 1.939 11.452 1.00 96.81 82 PHE A CA 1
ATOM 639 C C . PHE A 1 82 ? -15.326 2.240 10.464 1.00 96.81 82 PHE A C 1
ATOM 641 O O . PHE A 1 82 ? -15.577 2.679 9.339 1.00 96.81 82 PHE A O 1
ATOM 648 N N . VAL A 1 83 ? -14.085 1.986 10.870 1.00 96.44 83 VAL A N 1
ATOM 649 C CA . VAL A 1 83 ? -12.895 2.206 10.048 1.00 96.44 83 VAL A CA 1
ATOM 650 C C . VAL A 1 83 ? -12.058 0.945 9.932 1.00 96.44 83 VAL A C 1
ATOM 652 O O . VAL A 1 83 ? -11.797 0.250 10.910 1.00 96.44 83 VAL A O 1
ATOM 655 N N . VAL A 1 84 ? -11.612 0.684 8.704 1.00 97.06 84 VAL A N 1
ATOM 656 C CA . VAL A 1 84 ? -10.675 -0.388 8.362 1.00 97.06 84 VAL A CA 1
ATOM 657 C C . VAL A 1 84 ? -9.674 0.189 7.370 1.00 97.06 84 VAL A C 1
ATOM 659 O O . VAL A 1 84 ? -9.933 0.244 6.169 1.00 97.06 84 VAL A O 1
ATOM 662 N N . THR A 1 85 ? -8.576 0.748 7.870 1.00 96.25 85 THR A N 1
ATOM 663 C CA . THR A 1 85 ? -7.650 1.554 7.054 1.00 96.25 85 THR A CA 1
ATOM 664 C C . THR A 1 85 ? -6.219 1.497 7.588 1.00 96.25 85 THR A C 1
ATOM 666 O O . THR A 1 85 ? -5.923 0.753 8.520 1.00 96.25 85 THR A O 1
ATOM 669 N N . GLY A 1 86 ? -5.304 2.263 6.988 1.00 95.62 86 GLY A N 1
ATOM 670 C CA . GLY A 1 86 ? -3.924 2.359 7.457 1.00 95.62 86 GLY A CA 1
ATOM 671 C C . GLY A 1 86 ? -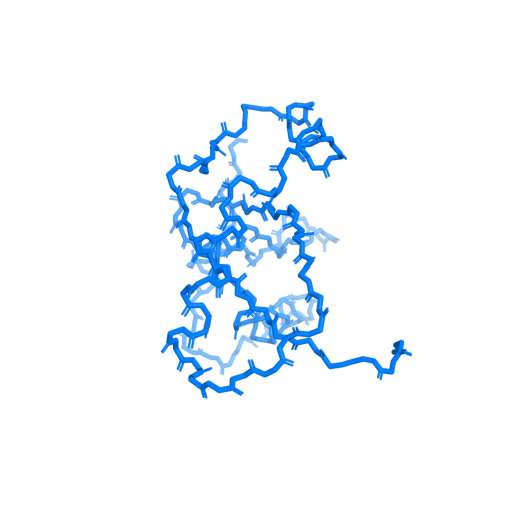3.151 1.071 7.201 1.00 95.62 86 GLY A C 1
ATOM 672 O O . GLY A 1 86 ? -2.593 0.473 8.109 1.00 95.62 86 GLY A O 1
ATOM 673 N N . GLY A 1 87 ? -3.142 0.591 5.958 1.00 95.25 87 GLY A N 1
ATOM 674 C CA . GLY A 1 87 ? -2.620 -0.736 5.633 1.00 95.25 87 GLY A CA 1
ATOM 675 C C . GLY A 1 87 ? -1.113 -0.952 5.858 1.00 95.25 87 GLY A C 1
ATOM 676 O O . GLY A 1 87 ? -0.650 -2.085 5.683 1.00 95.25 87 GLY A O 1
ATOM 677 N N . ASN A 1 88 ? -0.352 0.095 6.211 1.00 95.56 88 ASN A N 1
ATOM 678 C CA . ASN A 1 88 ? 1.076 0.049 6.556 1.00 95.56 88 ASN A CA 1
ATOM 679 C C . ASN A 1 88 ? 1.919 -0.750 5.534 1.00 95.56 88 ASN A C 1
ATOM 681 O O . ASN A 1 88 ? 2.732 -1.594 5.906 1.00 95.56 88 ASN A O 1
ATOM 685 N N . GLY A 1 89 ? 1.626 -0.585 4.238 1.00 93.75 89 GLY A N 1
ATOM 686 C CA . GLY A 1 89 ? 2.338 -1.227 3.121 1.00 93.75 89 GLY A CA 1
ATOM 687 C C . GLY A 1 89 ? 2.203 -2.750 2.995 1.00 93.75 89 GLY A C 1
ATOM 688 O O . GLY A 1 89 ? 2.695 -3.336 2.036 1.00 93.75 89 GLY A O 1
ATOM 689 N N . THR A 1 90 ? 1.516 -3.425 3.918 1.00 91.81 90 THR A N 1
ATOM 690 C CA . THR A 1 90 ? 1.572 -4.895 4.020 1.00 91.81 90 THR A CA 1
ATOM 691 C C . THR A 1 90 ? 0.209 -5.577 4.037 1.00 91.81 90 THR A C 1
ATOM 693 O O . THR A 1 90 ? 0.146 -6.803 3.933 1.00 91.81 90 THR A O 1
ATOM 696 N N . SER A 1 91 ? -0.880 -4.811 4.100 1.00 94.25 91 SER A N 1
ATOM 697 C CA . SER A 1 91 ? -2.217 -5.355 4.366 1.00 94.25 91 SER A CA 1
ATOM 698 C C . SER A 1 91 ? -2.854 -6.138 3.218 1.00 94.25 91 SER A C 1
ATOM 700 O O . SER A 1 91 ? -3.769 -6.917 3.457 1.00 94.25 91 SER A O 1
ATOM 702 N N . ALA A 1 92 ? -2.352 -6.018 1.983 1.00 92.06 92 ALA A N 1
ATOM 703 C CA . ALA A 1 92 ? -2.888 -6.785 0.854 1.00 92.06 92 ALA A CA 1
ATOM 704 C C . ALA A 1 92 ? -2.860 -8.306 1.106 1.00 92.06 92 ALA A C 1
ATOM 706 O O . ALA A 1 92 ? -3.768 -9.015 0.687 1.00 92.06 92 ALA A O 1
ATOM 707 N N . LYS A 1 93 ? -1.850 -8.804 1.836 1.00 92.62 93 LYS A N 1
ATOM 708 C CA . LYS A 1 93 ? -1.699 -10.236 2.146 1.00 92.62 93 LYS A CA 1
ATOM 709 C C . LYS A 1 93 ? -2.677 -10.746 3.213 1.00 92.62 93 LYS A C 1
ATOM 711 O O . LYS A 1 93 ? -2.848 -11.950 3.346 1.00 92.62 93 LYS A O 1
ATOM 716 N N . CYS A 1 94 ? -3.258 -9.845 4.004 1.00 93.56 94 CYS A N 1
ATOM 717 C CA . CYS A 1 94 ? -4.157 -10.170 5.110 1.00 93.56 94 CYS A CA 1
ATOM 718 C C . CYS A 1 94 ? -5.532 -9.504 4.958 1.00 93.56 94 CYS A C 1
ATOM 720 O O . CYS A 1 94 ? -6.248 -9.347 5.945 1.00 93.56 94 CYS A O 1
ATOM 722 N N . ALA A 1 95 ? -5.912 -9.133 3.730 1.00 95.50 95 ALA A N 1
ATOM 723 C CA . ALA A 1 95 ? -7.178 -8.465 3.442 1.00 95.50 95 ALA A CA 1
ATOM 724 C C . ALA A 1 95 ? -8.391 -9.279 3.922 1.00 95.50 95 ALA A C 1
ATOM 726 O O . ALA A 1 95 ? -9.286 -8.711 4.542 1.00 95.50 95 ALA A O 1
ATOM 727 N N . ASP A 1 96 ? -8.378 -10.602 3.728 1.00 96.38 96 ASP A N 1
ATOM 728 C CA . ASP A 1 96 ? -9.455 -11.492 4.184 1.00 96.38 96 ASP A CA 1
ATOM 729 C C . ASP A 1 96 ? -9.611 -11.455 5.707 1.00 96.38 96 ASP A C 1
ATOM 731 O O . ASP A 1 96 ? -10.718 -11.326 6.228 1.00 96.38 96 ASP A O 1
ATOM 735 N N . THR A 1 97 ? -8.493 -11.509 6.438 1.00 96.00 97 THR A N 1
ATOM 736 C CA . THR A 1 97 ? -8.499 -11.406 7.899 1.00 96.00 97 THR A CA 1
ATOM 737 C C . THR A 1 97 ? -9.007 -10.041 8.346 1.00 96.00 97 THR A C 1
ATOM 739 O O . THR A 1 97 ? -9.869 -9.984 9.213 1.00 96.00 97 THR A O 1
ATOM 742 N N . LEU A 1 98 ? -8.538 -8.943 7.747 1.00 96.56 98 LEU A N 1
ATOM 743 C CA . LEU A 1 98 ? -9.012 -7.599 8.096 1.00 96.56 98 LEU A CA 1
ATOM 744 C C . LEU A 1 98 ? -10.511 -7.432 7.822 1.00 96.56 98 LEU A C 1
ATOM 746 O O . LEU A 1 98 ? -11.221 -6.878 8.658 1.00 96.56 98 LEU A O 1
ATOM 750 N N . GLY A 1 99 ? -11.003 -7.965 6.701 1.00 96.81 99 GLY A N 1
ATOM 751 C CA . GLY A 1 99 ? -12.428 -7.992 6.377 1.00 96.81 99 GLY A CA 1
ATOM 752 C C . GLY A 1 99 ? -13.242 -8.798 7.389 1.00 96.81 99 GLY A C 1
ATOM 753 O O . GLY A 1 99 ? -14.297 -8.346 7.826 1.00 96.81 99 GLY A O 1
ATOM 754 N N . PHE A 1 100 ? -12.730 -9.951 7.824 1.00 97.12 100 PHE A N 1
ATOM 755 C CA . PHE A 1 100 ? -13.349 -10.753 8.878 1.00 97.12 100 PHE A CA 1
ATOM 756 C C . PHE A 1 100 ? -13.409 -10.002 10.218 1.00 97.12 100 PHE A C 1
ATOM 758 O O . PHE A 1 100 ? -14.483 -9.901 10.804 1.00 97.12 100 PHE A O 1
ATOM 765 N N . LEU A 1 101 ? -12.295 -9.425 10.687 1.00 97.12 101 LEU A N 1
ATOM 766 C CA . LEU A 1 101 ? -12.260 -8.671 11.950 1.00 97.12 101 LEU A CA 1
ATOM 767 C C . LEU A 1 101 ? -13.223 -7.474 11.918 1.00 97.12 101 LEU A C 1
ATOM 769 O O . LEU A 1 101 ? -13.927 -7.215 12.896 1.00 97.12 101 LEU A O 1
ATOM 773 N N . ALA A 1 102 ? -13.292 -6.780 10.781 1.00 96.69 102 ALA A N 1
ATOM 774 C CA . ALA A 1 102 ? -14.225 -5.685 10.560 1.00 96.69 102 ALA A CA 1
ATOM 775 C C . ALA A 1 102 ? -15.688 -6.141 10.599 1.00 96.69 102 ALA A C 1
ATOM 777 O O . ALA A 1 102 ? -16.498 -5.533 11.292 1.00 96.69 102 ALA A O 1
ATOM 778 N N . ALA A 1 103 ? -16.020 -7.232 9.904 1.00 96.81 103 ALA A N 1
ATOM 779 C CA . ALA A 1 103 ? -17.374 -7.775 9.889 1.00 96.81 103 ALA A CA 1
ATOM 780 C C . ALA A 1 103 ? -17.834 -8.165 11.300 1.00 96.81 103 ALA A C 1
ATOM 782 O O . ALA A 1 103 ? -18.906 -7.740 11.718 1.00 96.81 103 ALA A O 1
ATOM 783 N N . GLN A 1 104 ? -16.993 -8.881 12.054 1.00 96.94 104 GLN A N 1
ATOM 784 C CA . GLN A 1 104 ? -17.280 -9.255 13.443 1.00 96.94 104 GLN A CA 1
ATOM 785 C C . GLN A 1 104 ? -17.464 -8.023 14.341 1.00 96.94 104 GLN A C 1
ATOM 787 O O . GLN A 1 104 ? -18.341 -7.994 15.202 1.00 96.94 104 GLN A O 1
ATOM 792 N N . LEU A 1 105 ? -16.655 -6.977 14.136 1.00 95.75 105 LEU A N 1
ATOM 793 C CA . LEU A 1 105 ? -16.801 -5.715 14.859 1.00 95.75 105 LEU A CA 1
ATOM 794 C C . LEU A 1 105 ? -18.160 -5.057 14.584 1.00 95.75 105 LEU A C 1
ATOM 796 O O . LEU A 1 105 ? -18.850 -4.690 15.533 1.00 95.75 105 LEU A O 1
ATOM 800 N N . MET A 1 106 ? -18.565 -4.969 13.317 1.00 96.12 106 MET A N 1
ATOM 801 C CA . MET A 1 106 ? -19.831 -4.357 12.898 1.00 96.12 106 MET A CA 1
ATOM 802 C C . MET A 1 106 ? -21.067 -5.135 13.363 1.00 96.12 106 MET A C 1
ATOM 804 O O . MET A 1 106 ? -22.113 -4.537 13.605 1.00 96.12 106 MET A O 1
ATOM 808 N N . THR A 1 107 ? -20.971 -6.459 13.494 1.00 95.75 107 THR A N 1
ATOM 809 C CA . THR A 1 107 ? -22.077 -7.317 13.949 1.00 95.75 107 THR A CA 1
ATOM 810 C C . THR A 1 107 ? -22.108 -7.516 15.466 1.00 95.75 107 THR A C 1
ATOM 812 O O . THR A 1 107 ? -22.952 -8.260 15.964 1.00 95.75 107 THR A O 1
ATOM 815 N N . GLY A 1 108 ? -21.212 -6.863 16.220 1.00 93.56 108 GLY A N 1
ATOM 816 C CA . GLY A 1 108 ? -21.127 -6.999 17.678 1.00 93.56 108 GLY A CA 1
ATOM 81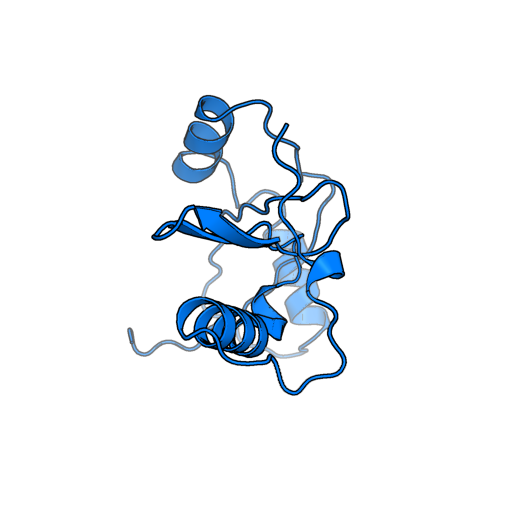7 C C . GLY A 1 108 ? -20.627 -8.371 18.143 1.00 93.56 108 GLY A C 1
ATOM 818 O O . GLY A 1 108 ? -20.857 -8.765 19.285 1.00 93.56 108 GLY A O 1
ATOM 819 N N . GLN A 1 109 ? -19.962 -9.111 17.262 1.00 93.12 109 GLN A N 1
ATOM 820 C CA . GLN A 1 109 ? -19.427 -10.438 17.521 1.00 93.12 109 GLN A CA 1
ATOM 821 C C . GLN A 1 109 ? -17.956 -10.374 17.972 1.00 93.12 109 GLN A C 1
ATOM 823 O O . GLN A 1 109 ? -17.228 -9.397 17.748 1.00 93.12 109 GLN A O 1
ATOM 828 N N . ASN A 1 110 ? -17.508 -11.442 18.632 1.00 90.75 110 ASN A N 1
ATOM 829 C CA . ASN A 1 110 ? -16.108 -11.599 19.007 1.00 90.75 110 ASN A CA 1
ATOM 830 C C . ASN A 1 110 ? -15.266 -11.964 17.784 1.00 90.75 110 ASN A C 1
ATOM 832 O O . ASN A 1 110 ? -15.746 -12.553 16.820 1.00 90.75 110 ASN A O 1
ATOM 836 N N . TRP A 1 111 ? -13.981 -11.622 17.830 1.00 93.62 111 TRP A N 1
ATOM 837 C CA . TRP A 1 111 ? -13.065 -11.961 16.746 1.00 93.62 111 TRP A CA 1
ATOM 838 C C . TRP A 1 111 ? -12.691 -13.443 16.709 1.00 93.62 111 TRP A C 1
ATOM 840 O O . TRP A 1 111 ? -12.141 -13.863 15.705 1.00 93.62 111 TRP A O 1
ATOM 850 N N . ASP A 1 112 ? -12.947 -14.227 17.762 1.00 88.19 112 ASP A N 1
ATOM 851 C CA . ASP A 1 112 ? -12.603 -15.659 17.843 1.00 88.19 112 ASP A CA 1
ATOM 852 C C . ASP A 1 112 ? -11.178 -15.980 17.334 1.00 88.19 112 ASP A C 1
ATOM 854 O O . ASP A 1 112 ? -10.905 -17.019 16.734 1.00 88.19 112 ASP A O 1
ATOM 858 N N . THR A 1 113 ? -10.248 -15.050 17.566 1.00 90.12 113 THR A N 1
ATOM 859 C CA . THR A 1 113 ? -8.837 -15.121 17.171 1.00 90.12 113 THR A CA 1
ATOM 860 C C . THR A 1 113 ? -7.952 -14.751 18.360 1.00 90.12 113 THR A C 1
ATOM 862 O O . THR A 1 113 ? -8.436 -14.286 19.390 1.00 90.12 113 THR A O 1
ATOM 865 N N . ALA A 1 114 ? -6.635 -14.911 18.208 1.00 93.12 114 ALA A N 1
ATOM 866 C CA . ALA A 1 114 ? -5.658 -14.432 19.187 1.00 93.12 114 ALA A CA 1
ATOM 867 C C . ALA A 1 114 ? -5.431 -12.904 19.141 1.00 93.12 114 ALA A C 1
ATOM 869 O O . ALA A 1 114 ? -4.598 -12.392 19.884 1.00 93.12 114 ALA A O 1
ATOM 870 N N . PHE A 1 115 ? -6.107 -12.174 18.246 1.00 94.12 115 PHE A N 1
ATOM 871 C CA . PHE A 1 115 ? -5.925 -10.733 18.110 1.00 94.12 115 PHE A CA 1
ATOM 872 C C . PHE A 1 115 ? -6.690 -9.965 19.186 1.00 94.12 115 PHE A C 1
ATOM 874 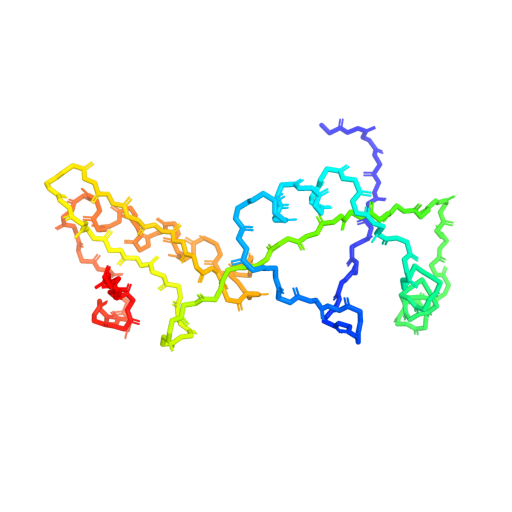O O . PHE A 1 115 ? -7.885 -10.168 19.391 1.00 94.12 115 PHE A O 1
ATOM 881 N N . GLU A 1 116 ? -6.009 -9.014 19.818 1.00 93.50 116 GLU A N 1
ATOM 882 C CA . GLU A 1 116 ? -6.617 -8.099 20.778 1.00 93.50 116 GLU A CA 1
ATOM 883 C C . GLU A 1 116 ? -7.101 -6.831 20.071 1.00 93.50 116 GLU A C 1
ATOM 885 O O . GLU A 1 116 ? -6.325 -6.184 19.365 1.00 93.50 116 GLU A O 1
ATOM 890 N N . ARG A 1 117 ? -8.357 -6.423 20.305 1.00 92.81 117 ARG A N 1
ATOM 891 C CA . ARG A 1 117 ? -8.927 -5.203 19.699 1.00 92.81 117 ARG A CA 1
ATOM 892 C C . ARG A 1 117 ? -8.070 -3.959 19.929 1.00 92.81 117 ARG A C 1
ATOM 894 O O . ARG A 1 117 ? -7.846 -3.205 18.990 1.00 92.81 117 ARG A O 1
ATOM 901 N N . ALA A 1 118 ? -7.527 -3.796 21.135 1.00 94.38 118 ALA A N 1
ATOM 902 C CA . ALA A 1 118 ? -6.671 -2.665 21.501 1.00 94.38 118 ALA A CA 1
ATOM 903 C C . ALA A 1 118 ? -5.433 -2.503 20.596 1.00 94.38 118 ALA A C 1
ATOM 905 O O . ALA A 1 118 ? -4.923 -1.399 20.445 1.00 94.38 118 ALA A O 1
ATOM 906 N N . THR A 1 119 ? -4.970 -3.578 19.946 1.00 95.25 119 THR A N 1
ATOM 907 C CA . THR A 1 119 ? -3.833 -3.532 19.007 1.00 95.25 119 THR A CA 1
ATOM 908 C C . THR A 1 119 ? -4.157 -2.762 17.719 1.00 95.25 119 THR A C 1
ATOM 910 O O . THR A 1 119 ? -3.243 -2.299 17.036 1.00 95.25 119 THR A O 1
ATOM 913 N N . PHE A 1 120 ? -5.441 -2.644 17.371 1.00 96.31 120 PHE A N 1
ATOM 914 C CA . PHE A 1 120 ? -5.923 -2.094 16.099 1.00 96.31 120 PHE A CA 1
ATOM 915 C C . PHE A 1 120 ? -6.823 -0.862 16.288 1.00 96.31 120 PHE A C 1
ATOM 917 O O . PHE A 1 120 ? -7.447 -0.415 15.326 1.00 96.31 120 PHE A O 1
ATOM 924 N N . GLN A 1 121 ? -6.916 -0.323 17.506 1.00 96.31 121 GLN A N 1
ATOM 925 C CA . GLN A 1 121 ? -7.742 0.852 17.783 1.00 96.31 121 GLN A CA 1
ATOM 926 C C . GLN A 1 121 ? -7.210 2.099 17.077 1.00 96.31 121 GLN A C 1
ATOM 928 O O . GLN A 1 121 ? -6.002 2.323 16.985 1.00 96.31 121 GLN A O 1
ATOM 933 N N . ALA A 1 122 ? -8.124 2.931 16.587 1.00 96.31 122 ALA A N 1
ATOM 934 C CA . ALA A 1 122 ? -7.773 4.171 15.925 1.00 96.31 122 ALA A CA 1
ATOM 935 C C . ALA A 1 122 ? -7.200 5.172 16.936 1.00 96.31 122 ALA A C 1
ATOM 937 O O . ALA A 1 122 ? -7.784 5.442 17.983 1.00 96.31 122 ALA A O 1
ATOM 938 N N . LEU A 1 123 ? -6.060 5.771 16.592 1.00 93.06 123 LEU A N 1
ATOM 939 C CA . LEU A 1 123 ? -5.488 6.886 17.344 1.00 93.06 123 LEU A CA 1
ATOM 940 C C . LEU A 1 123 ? -5.894 8.176 16.643 1.00 93.06 123 LEU A C 1
ATOM 942 O O . LEU A 1 123 ? -5.175 8.672 15.776 1.00 93.06 123 LEU A O 1
ATOM 946 N N . LEU A 1 124 ? -7.086 8.667 16.973 1.00 79.69 124 LEU A N 1
ATOM 947 C CA . LEU A 1 124 ? -7.557 9.954 16.478 1.00 79.69 124 LEU A CA 1
ATOM 948 C C . LEU A 1 124 ? -6.794 11.062 17.215 1.00 79.69 124 LEU A C 1
ATOM 950 O O . LEU A 1 124 ? -6.811 11.111 18.446 1.00 79.69 124 LEU A O 1
ATOM 954 N N . GLN A 1 125 ? -6.077 11.888 16.453 1.00 59.31 125 GLN A N 1
ATOM 955 C CA . GLN A 1 125 ? -5.477 13.133 16.937 1.00 59.31 125 GLN A CA 1
ATOM 956 C C . GLN A 1 125 ? -6.481 14.275 16.825 1.00 59.31 125 GLN A C 1
ATOM 958 O O . GLN A 1 125 ? -7.225 14.292 15.818 1.00 59.31 125 GLN A O 1
#